Protein AF-A0A364JV86-F1 (afdb_monomer_lite)

Sequence (78 aa):
MQSGHCRIVIDGIEAGEVEYKYDARGHGLLWGEPSTLEEAWHSEEVSLVINQQQQNIIVNSVTGSHPAQFAFKTFPLS

Organism: NCBI:txid1293442

pLDDT: mean 91.67, std 10.77, range [47.78, 98.38]

Secondary structure (DSSP, 8-state):
-EEEEEEEEETTEEEEEEEEEE-TTSEEEEES-HHHHHHHHH-S-EEEEETTEEEEEEEEEEETTEEEEEEESS----

Foldseek 3Di:
DDWDKWFKAFPNHGPGIWIWDDDPQQKIFIGDDLVSLVRLQVGPWMWTCDPNDTFTKHFPDDDPVGTTIIGTPDDDDD

Radius of gyration: 11.16 Å; chains: 1; bounding box: 31×21×25 Å

Structure (mmCIF, N/CA/C/O backbone):
data_AF-A0A364JV86-F1
#
_entry.id   AF-A0A364JV86-F1
#
loop_
_atom_site.group_PDB
_atom_site.id
_atom_site.type_symbol
_atom_site.label_atom_id
_atom_site.label_alt_id
_atom_site.label_comp_id
_atom_site.label_asym_id
_atom_site.label_entity_id
_atom_site.label_seq_id
_atom_site.p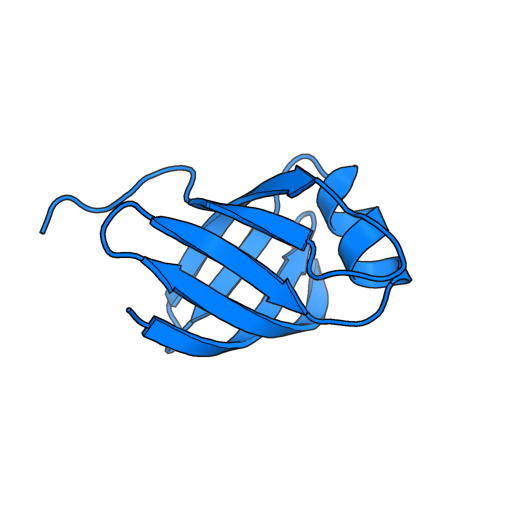dbx_PDB_ins_code
_atom_site.Cartn_x
_atom_site.Cartn_y
_atom_site.Cartn_z
_atom_site.occupancy
_atom_site.B_iso_or_equiv
_atom_site.auth_seq_id
_atom_site.auth_comp_id
_atom_site.auth_asym_id
_atom_site.auth_atom_id
_atom_site.pdbx_PDB_model_num
ATOM 1 N N . MET A 1 1 ? -17.635 0.820 -5.880 1.00 84.12 1 MET A N 1
ATOM 2 C CA . MET A 1 1 ? -16.176 0.886 -6.116 1.00 84.12 1 MET A CA 1
ATOM 3 C C . MET A 1 1 ? -15.711 2.261 -5.697 1.00 84.12 1 MET A C 1
ATOM 5 O O . MET A 1 1 ? -16.436 3.211 -5.967 1.00 84.12 1 MET A O 1
ATOM 9 N N . GLN A 1 2 ? -14.555 2.355 -5.050 1.00 93.19 2 GLN A N 1
ATOM 10 C CA . GLN A 1 2 ? -13.945 3.621 -4.645 1.00 93.19 2 GLN A CA 1
ATOM 11 C C . GLN A 1 2 ? -12.557 3.732 -5.278 1.00 93.19 2 GLN A C 1
ATOM 13 O O . GLN A 1 2 ? -11.853 2.728 -5.382 1.00 93.19 2 GLN A O 1
ATOM 18 N N . SER A 1 3 ? -12.192 4.927 -5.734 1.00 97.00 3 SER A N 1
ATOM 19 C CA . SER A 1 3 ? -10.896 5.212 -6.352 1.00 97.00 3 SER A CA 1
ATOM 20 C C . SER A 1 3 ? -10.473 6.653 -6.109 1.00 97.00 3 SER A C 1
ATOM 22 O O . SER A 1 3 ? -11.318 7.511 -5.850 1.00 97.00 3 SER A O 1
ATOM 24 N N . GLY A 1 4 ? -9.181 6.920 -6.240 1.00 97.44 4 GLY A N 1
ATOM 25 C CA . GLY A 1 4 ? -8.605 8.255 -6.136 1.00 97.44 4 GLY A CA 1
ATOM 26 C C . GLY A 1 4 ? -7.109 8.184 -5.871 1.00 97.44 4 GLY A C 1
ATOM 27 O O . GLY A 1 4 ? -6.503 7.128 -6.029 1.00 97.44 4 GLY A O 1
ATOM 28 N N . HIS A 1 5 ? -6.542 9.297 -5.421 1.00 98.00 5 HIS A N 1
ATOM 29 C CA . HIS A 1 5 ? -5.161 9.353 -4.955 1.00 98.00 5 HIS A CA 1
ATOM 30 C C . HIS A 1 5 ? -5.107 9.393 -3.429 1.00 98.00 5 HIS A C 1
ATOM 32 O O . HIS A 1 5 ? -6.006 9.927 -2.769 1.00 98.00 5 HIS A O 1
ATOM 38 N N . CYS A 1 6 ? -4.072 8.793 -2.857 1.00 97.69 6 CYS A N 1
ATOM 39 C CA . CYS A 1 6 ? -3.811 8.815 -1.426 1.00 97.69 6 CYS A CA 1
ATOM 40 C C . CYS A 1 6 ? -2.315 8.724 -1.143 1.00 97.69 6 CYS A C 1
ATOM 42 O O . CYS A 1 6 ? -1.533 8.305 -1.993 1.00 97.69 6 CYS A O 1
ATOM 44 N N . ARG A 1 7 ? -1.929 9.044 0.092 1.00 98.06 7 ARG A N 1
ATOM 45 C CA . ARG A 1 7 ? -0.565 8.796 0.562 1.00 98.06 7 ARG A CA 1
ATOM 46 C C . ARG A 1 7 ? -0.404 7.333 0.957 1.00 98.06 7 ARG A C 1
ATOM 48 O O . ARG A 1 7 ? -1.315 6.769 1.569 1.00 98.06 7 ARG A O 1
ATOM 55 N N . ILE A 1 8 ? 0.746 6.752 0.641 1.00 98.19 8 ILE A N 1
ATOM 56 C CA . ILE A 1 8 ? 1.163 5.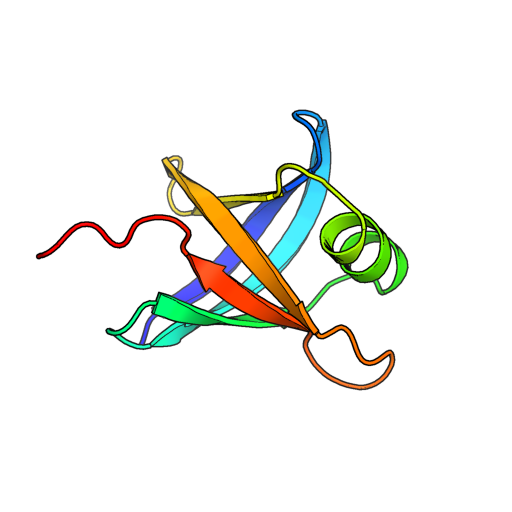434 1.118 1.00 98.19 8 ILE A CA 1
ATOM 57 C C . ILE A 1 8 ? 2.206 5.604 2.225 1.00 98.19 8 ILE A C 1
ATOM 59 O O . ILE A 1 8 ? 3.136 6.403 2.115 1.00 98.19 8 ILE A O 1
ATOM 63 N N . VAL A 1 9 ? 2.015 4.866 3.312 1.00 98.38 9 VAL A N 1
ATOM 64 C CA . VAL A 1 9 ? 2.919 4.817 4.460 1.00 98.38 9 VAL A CA 1
ATOM 65 C C . VAL A 1 9 ? 3.436 3.389 4.574 1.00 98.38 9 VAL A C 1
ATOM 67 O O . VAL A 1 9 ? 2.633 2.456 4.623 1.00 98.38 9 VAL A O 1
ATOM 70 N N . ILE A 1 10 ? 4.755 3.233 4.596 1.00 97.94 10 ILE A N 1
ATOM 71 C CA . ILE A 1 10 ? 5.461 1.952 4.642 1.00 97.94 10 ILE A CA 1
ATOM 72 C C . ILE A 1 10 ? 6.330 1.959 5.898 1.00 97.94 10 ILE A C 1
ATOM 74 O O . ILE A 1 10 ? 7.103 2.893 6.101 1.00 97.94 10 ILE A O 1
ATOM 78 N N . ASP A 1 11 ? 6.131 0.985 6.786 1.00 96.69 11 ASP A N 1
ATOM 79 C CA . ASP A 1 11 ? 6.831 0.866 8.074 1.00 96.69 11 ASP A CA 1
ATOM 80 C C . ASP A 1 11 ? 6.844 2.179 8.890 1.00 96.69 11 ASP A C 1
ATOM 82 O O . ASP A 1 11 ? 7.823 2.557 9.535 1.00 96.69 11 ASP A O 1
ATOM 86 N N . GLY A 1 12 ? 5.725 2.911 8.843 1.00 95.69 12 GLY A N 1
ATOM 87 C CA . GLY A 1 12 ? 5.534 4.183 9.548 1.00 95.69 12 GLY A CA 1
ATOM 88 C C . GLY A 1 12 ? 6.111 5.423 8.850 1.00 95.69 12 GLY A C 1
ATOM 89 O O . GLY A 1 12 ? 5.975 6.525 9.383 1.00 95.69 12 GLY A O 1
ATOM 90 N N . ILE A 1 13 ? 6.709 5.282 7.664 1.00 97.12 13 ILE A N 1
ATOM 91 C CA . ILE A 1 13 ? 7.295 6.377 6.880 1.00 97.12 13 ILE A CA 1
ATOM 92 C C . ILE A 1 13 ? 6.415 6.677 5.663 1.00 97.12 13 ILE A C 1
ATOM 94 O O . ILE A 1 13 ? 6.000 5.775 4.942 1.00 97.12 13 ILE A O 1
ATOM 98 N N . GLU A 1 14 ? 6.117 7.955 5.417 1.00 97.06 14 GLU A N 1
ATOM 99 C CA . GLU A 1 14 ? 5.427 8.369 4.191 1.00 97.06 14 GLU A CA 1
ATOM 100 C C . GLU A 1 14 ? 6.337 8.135 2.976 1.00 97.06 14 GLU A C 1
ATOM 102 O O . GLU A 1 14 ? 7.356 8.807 2.824 1.00 97.06 14 GLU A O 1
ATOM 107 N N . ALA A 1 15 ? 5.964 7.177 2.126 1.00 96.56 15 ALA A N 1
ATOM 108 C CA . ALA A 1 15 ? 6.767 6.743 0.983 1.00 96.56 15 ALA A CA 1
ATOM 109 C C . ALA A 1 15 ? 6.358 7.421 -0.338 1.00 96.56 15 ALA A C 1
ATOM 111 O O . ALA A 1 15 ? 7.096 7.357 -1.319 1.00 96.56 15 ALA A O 1
ATOM 112 N N . GLY A 1 16 ? 5.194 8.083 -0.374 1.00 95.56 16 GLY A N 1
ATOM 113 C CA . GLY A 1 16 ? 4.754 8.884 -1.517 1.00 95.56 16 GLY A CA 1
ATOM 114 C C . GLY A 1 16 ? 3.240 8.919 -1.713 1.00 95.56 16 GLY A C 1
ATOM 115 O O . GLY A 1 16 ? 2.462 8.615 -0.805 1.00 95.56 16 GLY A O 1
ATOM 116 N N . GLU A 1 17 ? 2.826 9.286 -2.926 1.00 97.31 17 GLU A N 1
ATOM 117 C CA . GLU A 1 17 ? 1.433 9.272 -3.377 1.00 97.31 17 GLU A CA 1
ATOM 118 C C . GLU A 1 17 ? 1.203 8.123 -4.367 1.00 97.31 17 GLU A C 1
ATOM 120 O O . GLU A 1 17 ? 2.051 7.825 -5.208 1.00 97.31 17 GLU A O 1
ATOM 125 N N . VAL A 1 18 ? 0.047 7.473 -4.259 1.00 97.44 18 VAL A N 1
ATOM 126 C CA . VAL A 1 18 ? -0.387 6.369 -5.121 1.00 97.44 18 VAL A CA 1
ATOM 127 C C . VAL A 1 18 ? -1.829 6.593 -5.567 1.00 97.44 18 VAL A C 1
ATOM 129 O O . VAL A 1 18 ? -2.638 7.178 -4.843 1.00 97.44 18 VAL A O 1
ATOM 132 N N . GLU A 1 19 ? -2.176 6.110 -6.754 1.00 97.94 19 GLU A N 1
ATOM 133 C CA . GLU A 1 19 ? -3.568 5.922 -7.158 1.00 97.94 19 GLU A CA 1
ATOM 134 C C . GLU A 1 19 ? -4.068 4.578 -6.625 1.00 97.94 19 GLU A C 1
ATOM 136 O O . GLU A 1 19 ? -3.356 3.573 -6.663 1.00 97.94 19 GLU A O 1
ATOM 141 N N . TYR A 1 20 ? -5.311 4.539 -6.161 1.00 97.19 20 TYR A N 1
ATOM 142 C CA . TYR A 1 20 ? -5.957 3.317 -5.709 1.00 97.19 20 TYR A CA 1
ATOM 143 C C . TYR A 1 20 ? -7.318 3.124 -6.373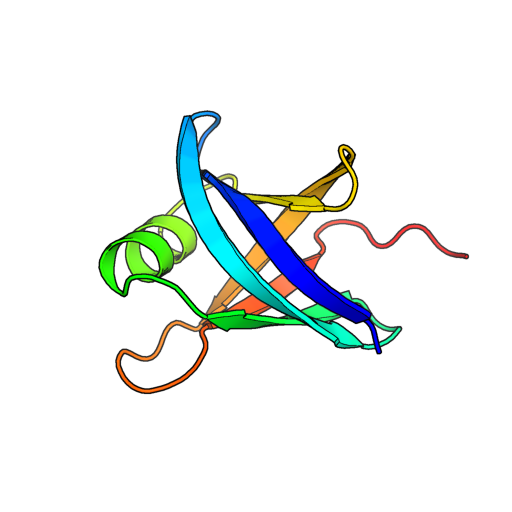 1.00 97.19 20 TYR A C 1
ATOM 145 O O . TYR A 1 20 ? -8.026 4.075 -6.715 1.00 97.19 20 TYR A O 1
ATOM 153 N N . LYS A 1 21 ? -7.736 1.861 -6.475 1.00 97.50 21 LYS A N 1
ATOM 154 C CA . LYS A 1 21 ? -9.108 1.465 -6.811 1.00 97.50 21 LYS A CA 1
ATOM 155 C C . LYS A 1 21 ? -9.459 0.174 -6.089 1.00 97.50 21 LYS A C 1
ATOM 157 O O . LYS A 1 21 ? -8.754 -0.810 -6.271 1.00 97.50 21 LYS A O 1
ATOM 162 N N . TYR A 1 22 ? -10.552 0.142 -5.328 1.00 95.69 22 TYR A N 1
ATOM 163 C CA . TYR A 1 22 ? -11.004 -1.072 -4.637 1.00 95.69 22 TYR A CA 1
ATOM 164 C C . TYR A 1 22 ? -12.522 -1.298 -4.712 1.00 95.69 22 TYR A C 1
ATOM 166 O O . TYR A 1 22 ? -13.324 -0.391 -4.989 1.00 95.69 22 TYR A O 1
ATOM 174 N N . ASP A 1 23 ? -12.921 -2.552 -4.515 1.00 94.62 23 ASP A N 1
ATOM 175 C CA . ASP A 1 23 ? -14.310 -3.004 -4.508 1.00 94.62 23 ASP A CA 1
ATOM 176 C C . ASP A 1 23 ? -14.924 -3.037 -3.095 1.00 94.62 23 ASP A C 1
ATOM 178 O O . ASP A 1 23 ? -14.269 -2.781 -2.093 1.00 94.62 23 ASP A O 1
ATOM 182 N N . ALA A 1 24 ? -16.214 -3.360 -2.990 1.00 89.19 24 ALA A N 1
ATOM 183 C CA . ALA A 1 24 ? -16.891 -3.406 -1.690 1.00 89.19 24 ALA A CA 1
ATOM 184 C C . ALA A 1 24 ? -16.375 -4.515 -0.747 1.00 89.19 24 ALA A C 1
ATOM 186 O O . ALA A 1 24 ? -16.766 -4.542 0.414 1.00 89.19 24 ALA A O 1
ATOM 187 N N . ARG A 1 25 ? -15.534 -5.438 -1.233 1.00 90.25 25 ARG A N 1
ATOM 188 C CA . ARG A 1 25 ? -14.913 -6.508 -0.439 1.00 90.25 25 ARG A CA 1
ATOM 189 C C . ARG A 1 25 ? -13.538 -6.104 0.091 1.00 90.25 25 ARG A C 1
ATOM 191 O O . ARG A 1 25 ? -12.945 -6.864 0.847 1.00 90.25 25 ARG A O 1
ATOM 198 N N . GLY A 1 26 ? -13.023 -4.950 -0.331 1.00 92.31 26 GLY A N 1
ATOM 199 C CA . GLY A 1 26 ? -11.711 -4.463 0.069 1.00 92.31 26 GLY A CA 1
ATOM 200 C C . GLY A 1 26 ? -10.551 -4.942 -0.765 1.00 92.31 26 GLY A C 1
ATOM 201 O O . GLY A 1 26 ? -9.412 -4.743 -0.356 1.00 92.31 26 GLY A O 1
ATOM 202 N N . HIS A 1 27 ? -10.824 -5.560 -1.909 1.00 95.06 27 HIS A N 1
ATOM 203 C CA . HIS A 1 27 ? -9.793 -5.969 -2.844 1.00 95.06 27 HIS A CA 1
ATOM 204 C C . HIS A 1 27 ? -9.565 -4.836 -3.834 1.00 95.06 27 HIS A C 1
ATOM 206 O O . HIS A 1 27 ? -10.522 -4.251 -4.356 1.00 95.06 27 HIS A O 1
ATOM 212 N N . GLY A 1 28 ? -8.302 -4.517 -4.092 1.00 95.19 28 GLY A N 1
ATOM 213 C CA . GLY A 1 28 ? -7.960 -3.366 -4.903 1.00 95.19 28 GLY A CA 1
ATOM 214 C C . GLY A 1 28 ? -6.663 -3.479 -5.677 1.00 95.19 28 GLY A C 1
ATOM 215 O O . GLY A 1 28 ? -5.945 -4.478 -5.639 1.00 95.19 28 GLY A O 1
ATOM 216 N N . LEU A 1 29 ? -6.414 -2.406 -6.413 1.00 97.12 29 LEU A N 1
ATOM 217 C CA . LEU A 1 29 ? -5.261 -2.169 -7.261 1.00 97.12 29 LEU A CA 1
ATOM 218 C C . LEU A 1 29 ? -4.614 -0.839 -6.859 1.00 97.12 29 LEU A C 1
ATOM 220 O O . LEU A 1 29 ? -5.332 0.129 -6.591 1.00 97.12 29 LEU A O 1
ATOM 224 N N . LEU A 1 30 ? -3.284 -0.818 -6.821 1.00 96.81 30 LEU A N 1
ATOM 225 C CA . LEU A 1 30 ? -2.442 0.346 -6.561 1.00 96.81 30 LEU A CA 1
ATOM 226 C C . LEU A 1 30 ? -1.577 0.657 -7.779 1.00 96.81 30 LEU A C 1
ATOM 228 O O . LEU A 1 30 ? -0.918 -0.234 -8.317 1.00 96.81 30 LEU A O 1
ATOM 232 N N . TRP A 1 31 ? -1.533 1.926 -8.166 1.00 96.69 31 TRP A N 1
ATOM 233 C CA . TRP A 1 31 ? -0.593 2.454 -9.149 1.00 96.69 31 TRP A CA 1
ATOM 234 C C . TRP A 1 31 ? 0.289 3.504 -8.481 1.00 96.69 31 TRP A C 1
ATOM 236 O O . TRP A 1 31 ? -0.193 4.346 -7.727 1.00 96.69 31 TRP A O 1
ATOM 246 N N . GLY A 1 32 ? 1.582 3.462 -8.767 1.00 94.62 32 GLY A N 1
ATOM 247 C CA . GLY A 1 32 ? 2.569 4.365 -8.194 1.00 94.62 32 GLY A CA 1
ATOM 248 C C . GLY A 1 32 ? 3.950 4.072 -8.756 1.00 94.62 32 GLY A C 1
ATOM 249 O O . GLY A 1 32 ? 4.089 3.269 -9.682 1.00 94.62 32 GLY A O 1
ATOM 250 N N . GLU A 1 33 ? 4.961 4.712 -8.180 1.00 94.00 33 GLU A N 1
ATOM 251 C CA . GLU A 1 33 ? 6.352 4.458 -8.544 1.00 94.00 33 GLU A CA 1
ATOM 252 C C . GLU A 1 33 ? 6.720 2.983 -8.301 1.00 94.00 33 GLU A C 1
ATOM 254 O O . GLU A 1 33 ? 6.426 2.453 -7.222 1.00 94.00 33 GLU A O 1
ATOM 259 N N . PRO A 1 34 ? 7.377 2.303 -9.263 1.00 92.50 34 PRO A N 1
ATOM 260 C CA . PRO A 1 34 ? 7.727 0.891 -9.126 1.00 92.50 34 PRO A CA 1
ATOM 261 C C . PRO A 1 34 ? 8.504 0.581 -7.845 1.00 92.50 34 PRO A C 1
ATOM 263 O O . PRO A 1 34 ? 8.187 -0.394 -7.171 1.00 92.50 34 PRO A O 1
ATOM 266 N N . SER A 1 35 ? 9.450 1.443 -7.460 1.00 93.19 35 SER A N 1
ATOM 267 C CA . SER A 1 35 ? 10.235 1.272 -6.233 1.00 93.19 35 SER A CA 1
ATOM 268 C C . SER A 1 35 ? 9.375 1.323 -4.971 1.00 93.19 35 SER A C 1
ATOM 270 O O . SER A 1 35 ? 9.580 0.522 -4.068 1.00 93.19 35 SER A O 1
ATOM 272 N N . THR A 1 36 ? 8.383 2.216 -4.918 1.00 95.12 36 THR A N 1
ATOM 273 C CA . THR A 1 36 ? 7.463 2.328 -3.777 1.00 95.12 36 THR A CA 1
ATOM 274 C C . THR A 1 36 ? 6.566 1.097 -3.671 1.00 95.12 36 THR A C 1
ATOM 276 O O . THR A 1 36 ? 6.300 0.613 -2.573 1.00 95.12 36 THR A O 1
ATOM 279 N N . LEU A 1 37 ? 6.098 0.566 -4.806 1.00 95.31 37 LEU A N 1
ATOM 280 C CA . LEU A 1 37 ? 5.287 -0.652 -4.823 1.00 95.31 37 LEU A CA 1
ATOM 281 C C . LEU A 1 37 ? 6.114 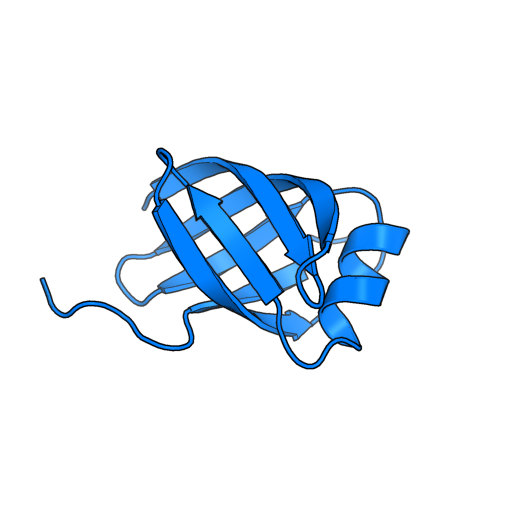-1.882 -4.423 1.00 95.31 37 LEU A C 1
ATOM 283 O O . LEU A 1 37 ? 5.631 -2.699 -3.641 1.00 95.31 37 LEU A O 1
ATOM 287 N N . GLU A 1 38 ? 7.349 -2.001 -4.916 1.00 94.75 38 GLU A N 1
ATOM 288 C CA . GLU A 1 38 ? 8.285 -3.063 -4.524 1.00 94.75 38 GLU A CA 1
ATOM 289 C C . GLU A 1 38 ? 8.614 -3.010 -3.027 1.00 94.75 38 GLU A C 1
ATOM 291 O O . GLU A 1 38 ? 8.549 -4.036 -2.352 1.00 94.75 38 GLU A O 1
ATOM 296 N N . GLU A 1 39 ? 8.892 -1.825 -2.482 1.00 95.19 39 GLU A N 1
ATOM 297 C CA . GLU A 1 39 ? 9.132 -1.631 -1.048 1.00 95.19 39 GLU A CA 1
ATOM 298 C C . GLU A 1 39 ? 7.908 -2.039 -0.215 1.00 95.19 39 GLU A C 1
ATOM 300 O O . GLU A 1 39 ? 8.027 -2.823 0.727 1.00 95.19 39 GLU A O 1
ATOM 305 N N . ALA A 1 40 ? 6.709 -1.603 -0.615 1.00 96.06 40 ALA A N 1
ATOM 306 C CA . ALA A 1 40 ? 5.464 -1.952 0.066 1.00 96.06 40 ALA A CA 1
ATOM 307 C C . ALA A 1 40 ? 5.201 -3.467 0.069 1.00 96.06 40 ALA A C 1
ATOM 309 O O . ALA A 1 40 ? 4.630 -4.004 1.013 1.00 96.06 40 ALA A O 1
ATOM 310 N N . TRP A 1 41 ? 5.618 -4.186 -0.973 1.00 95.62 41 TRP A N 1
ATOM 311 C CA . TRP A 1 41 ? 5.455 -5.638 -1.034 1.00 95.62 41 TRP A CA 1
ATOM 312 C C . TRP A 1 41 ? 6.379 -6.400 -0.081 1.00 95.62 41 TRP A C 1
ATOM 314 O O . TRP A 1 41 ? 6.010 -7.471 0.401 1.00 95.62 41 TRP A O 1
ATOM 324 N N . HIS A 1 42 ? 7.556 -5.851 0.213 1.00 95.44 42 HIS A N 1
ATOM 325 C CA . HIS A 1 42 ? 8.530 -6.454 1.124 1.00 95.44 42 HIS A CA 1
ATOM 326 C C . HIS A 1 42 ? 8.396 -5.993 2.584 1.00 95.44 42 HIS A C 1
ATOM 328 O O . HIS A 1 42 ? 9.077 -6.538 3.451 1.00 95.44 42 HIS A O 1
ATOM 334 N N . SER A 1 43 ? 7.525 -5.023 2.851 1.00 95.69 43 SER A N 1
ATOM 335 C CA . S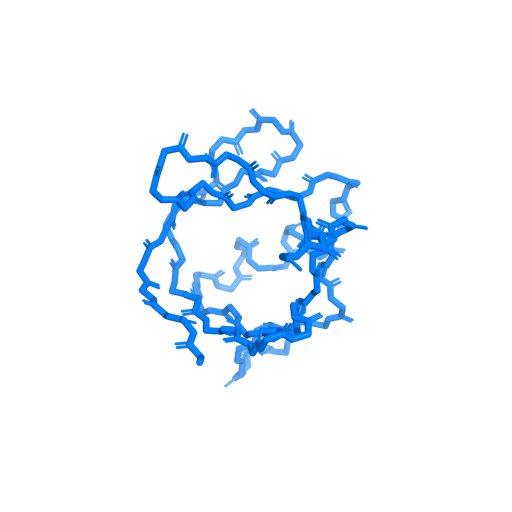ER A 1 43 ? 7.314 -4.411 4.162 1.00 95.69 43 SER A CA 1
ATOM 336 C C . SER A 1 43 ? 6.390 -5.228 5.080 1.00 95.69 43 SER A C 1
ATOM 338 O O . SER A 1 43 ? 5.524 -5.983 4.628 1.00 95.69 43 SER A O 1
ATOM 340 N N . GLU A 1 44 ? 6.553 -5.062 6.396 1.00 93.00 44 GLU A N 1
ATOM 341 C CA . GLU A 1 44 ? 5.679 -5.676 7.405 1.00 93.00 44 GLU A CA 1
ATOM 342 C C . GLU A 1 44 ? 4.353 -4.903 7.548 1.00 93.00 44 GLU A C 1
ATOM 344 O O . GLU A 1 44 ? 3.264 -5.485 7.736 1.00 93.00 44 GLU A O 1
ATOM 349 N N . GLU A 1 45 ? 4.423 -3.574 7.431 1.00 95.75 45 GLU A N 1
ATOM 350 C CA . GLU A 1 45 ? 3.290 -2.678 7.596 1.00 95.75 45 GLU A CA 1
ATOM 351 C C . GLU A 1 45 ? 3.147 -1.690 6.440 1.00 95.75 45 GLU A C 1
ATOM 353 O O . GLU A 1 45 ? 3.927 -0.759 6.271 1.00 95.75 45 GLU A O 1
ATOM 358 N N . VAL A 1 46 ? 2.039 -1.829 5.711 1.00 97.81 46 VAL A N 1
ATOM 359 C CA . VAL A 1 46 ? 1.638 -0.879 4.677 1.00 97.81 46 VAL A CA 1
ATOM 360 C C . VAL A 1 46 ? 0.278 -0.297 5.019 1.00 97.81 46 VAL A C 1
ATOM 362 O O . VAL A 1 46 ? -0.672 -1.026 5.326 1.00 97.81 46 VAL A O 1
ATOM 365 N N . SER A 1 47 ? 0.174 1.024 4.930 1.00 97.81 47 SER A N 1
ATOM 366 C CA . SER A 1 47 ? -1.063 1.762 5.147 1.00 97.81 47 SER A CA 1
ATOM 367 C C . SER A 1 47 ? -1.339 2.750 4.021 1.00 97.81 47 SER A C 1
ATOM 369 O O . SER A 1 47 ? -0.435 3.409 3.514 1.00 97.81 47 SER A O 1
ATOM 371 N N . LEU A 1 48 ? -2.614 2.905 3.674 1.00 97.44 48 LEU A N 1
ATOM 372 C CA . LEU A 1 48 ? -3.101 3.970 2.801 1.00 97.44 48 LEU A CA 1
ATOM 373 C C . LEU A 1 48 ? -3.782 5.045 3.646 1.00 97.44 48 LEU A C 1
ATOM 375 O O . LEU A 1 48 ? -4.613 4.726 4.497 1.00 97.44 48 LEU A O 1
ATOM 379 N N . VAL A 1 49 ? -3.474 6.318 3.402 1.00 97.06 49 VAL A N 1
ATOM 380 C CA . VAL A 1 49 ? -4.148 7.447 4.061 1.00 97.06 49 VAL A CA 1
ATOM 381 C C . VAL A 1 49 ? -5.212 8.021 3.132 1.00 97.06 49 VAL A C 1
ATOM 383 O O . VAL A 1 49 ? -4.951 8.928 2.340 1.00 97.06 49 VAL A O 1
ATOM 386 N N . ILE A 1 50 ? -6.427 7.489 3.231 1.00 94.88 50 ILE A N 1
ATOM 387 C CA . ILE A 1 50 ? -7.572 7.833 2.382 1.00 94.88 50 ILE A CA 1
ATOM 388 C C . ILE A 1 50 ? -8.515 8.733 3.179 1.00 94.88 50 ILE A C 1
ATOM 390 O O . ILE A 1 50 ? -8.956 8.360 4.260 1.00 94.88 50 ILE A O 1
ATOM 394 N N . ASN A 1 51 ? -8.841 9.923 2.665 1.00 92.38 51 ASN A N 1
ATOM 395 C CA . ASN A 1 51 ? -9.716 10.888 3.352 1.00 92.38 51 ASN A CA 1
ATOM 396 C C . ASN A 1 51 ? -9.279 11.180 4.804 1.00 92.38 51 ASN A C 1
ATOM 398 O O . ASN A 1 51 ? -10.108 11.244 5.706 1.00 92.38 51 ASN A O 1
ATOM 402 N N . GLN A 1 52 ? -7.967 11.336 5.027 1.00 91.88 52 GLN A N 1
ATOM 403 C CA . GLN A 1 52 ? -7.349 11.542 6.352 1.00 91.88 52 GLN A CA 1
ATOM 404 C C . GLN A 1 52 ? -7.488 10.354 7.325 1.00 91.88 52 GLN A C 1
ATOM 406 O O . GLN A 1 52 ? -7.124 10.477 8.491 1.00 91.88 52 GLN A O 1
ATOM 411 N N . GLN A 1 53 ? -7.962 9.197 6.858 1.00 94.12 53 GLN A N 1
ATOM 412 C CA . GLN A 1 53 ? -8.029 7.964 7.634 1.00 94.12 53 GLN A CA 1
ATOM 413 C C . GLN A 1 53 ? -6.946 6.997 7.172 1.00 94.12 53 GLN A C 1
ATOM 415 O O . GLN A 1 53 ? -6.825 6.709 5.982 1.00 94.12 53 GLN A O 1
ATOM 420 N N . GLN A 1 54 ? -6.171 6.487 8.124 1.00 94.94 54 GLN A N 1
ATOM 421 C CA . GLN A 1 54 ? -5.181 5.456 7.858 1.00 94.94 54 GLN A CA 1
ATOM 422 C C . GLN A 1 54 ? -5.857 4.084 7.819 1.00 94.94 54 GLN A C 1
ATOM 424 O O . GLN A 1 54 ? -6.616 3.727 8.720 1.00 94.94 54 GLN A O 1
ATOM 429 N N . GLN A 1 55 ? -5.599 3.335 6.753 1.00 94.75 55 GLN A N 1
ATOM 430 C CA . GLN A 1 55 ? -6.199 2.039 6.480 1.00 94.75 55 GLN A CA 1
ATOM 431 C C . GLN A 1 55 ? -5.094 1.041 6.139 1.00 94.75 55 GLN A C 1
ATOM 433 O O . GLN A 1 55 ? -4.379 1.214 5.150 1.00 94.75 55 GLN A O 1
ATOM 438 N N . ASN A 1 56 ? -4.963 -0.012 6.939 1.00 96.19 56 ASN A N 1
ATOM 439 C CA . ASN A 1 56 ? -3.882 -0.977 6.768 1.00 96.19 56 ASN A CA 1
ATOM 440 C C . ASN A 1 56 ? -4.206 -1.948 5.632 1.00 96.19 56 ASN A C 1
ATOM 442 O O . ASN A 1 56 ? -5.319 -2.478 5.558 1.00 96.19 56 ASN A O 1
ATOM 446 N N . ILE A 1 57 ? -3.220 -2.230 4.787 1.00 96.75 57 ILE A N 1
ATOM 447 C CA . ILE A 1 57 ? -3.349 -3.123 3.636 1.00 96.75 57 ILE A CA 1
ATOM 448 C C . ILE A 1 57 ? -2.288 -4.226 3.651 1.00 96.75 57 ILE A C 1
ATOM 450 O O . ILE A 1 57 ? -1.305 -4.175 4.387 1.00 96.75 57 ILE A O 1
ATOM 454 N N . ILE A 1 58 ? -2.518 -5.242 2.831 1.00 96.06 58 ILE A N 1
ATOM 455 C CA . ILE A 1 58 ? -1.558 -6.267 2.436 1.00 96.06 58 ILE A CA 1
ATOM 456 C C . ILE A 1 58 ? -1.397 -6.135 0.929 1.00 96.06 58 ILE A C 1
ATOM 458 O O . ILE A 1 58 ? -2.382 -6.254 0.196 1.00 96.06 58 ILE A O 1
ATOM 462 N N . VAL A 1 59 ? -0.173 -5.889 0.472 1.00 95.88 59 VAL A N 1
ATOM 463 C CA . VAL A 1 59 ? 0.165 -5.931 -0.952 1.00 95.88 59 VAL A CA 1
ATOM 464 C C . VAL A 1 59 ? 0.405 -7.392 -1.328 1.00 95.88 59 VAL A C 1
ATOM 466 O O . VAL A 1 59 ? 1.328 -8.033 -0.840 1.00 95.88 59 VAL A O 1
ATOM 469 N N . ASN A 1 60 ? -0.471 -7.942 -2.164 1.00 92.31 60 ASN A N 1
ATOM 470 C CA . ASN A 1 60 ? -0.491 -9.363 -2.515 1.00 92.31 60 ASN A CA 1
ATOM 471 C C . ASN A 1 60 ? 0.394 -9.681 -3.724 1.00 92.31 60 ASN A C 1
ATOM 473 O O . ASN A 1 60 ? 0.862 -10.807 -3.871 1.00 92.31 60 ASN A O 1
ATOM 477 N N . SER A 1 61 ? 0.578 -8.715 -4.624 1.00 90.81 61 SER A N 1
ATOM 478 C CA . SER A 1 61 ? 1.464 -8.860 -5.777 1.00 90.81 61 SER A CA 1
ATOM 479 C C . SER A 1 61 ? 1.909 -7.507 -6.306 1.00 90.81 61 SER A C 1
ATOM 481 O O . SER A 1 61 ? 1.135 -6.550 -6.303 1.00 90.81 61 SER A O 1
ATOM 483 N N . VAL A 1 62 ? 3.137 -7.465 -6.818 1.00 86.75 62 VAL A N 1
ATOM 484 C CA . VAL A 1 62 ? 3.681 -6.365 -7.616 1.00 86.75 62 VAL A CA 1
ATOM 485 C C . VAL A 1 62 ? 4.188 -6.965 -8.913 1.00 86.75 62 VAL A C 1
ATOM 487 O O . VAL A 1 62 ? 4.937 -7.940 -8.917 1.00 86.75 62 VAL A O 1
ATOM 490 N N . THR A 1 63 ? 3.765 -6.400 -10.033 1.00 78.31 63 THR A N 1
ATOM 491 C CA . THR A 1 63 ? 4.281 -6.775 -11.348 1.00 78.31 63 THR A CA 1
ATOM 492 C C . THR A 1 63 ? 4.693 -5.489 -12.037 1.00 78.31 63 THR A C 1
ATOM 494 O O . THR A 1 63 ? 3.837 -4.638 -12.235 1.00 78.31 63 THR A O 1
ATOM 497 N N . GLY A 1 64 ? 5.964 -5.331 -12.412 1.00 68.19 64 GLY A N 1
ATOM 498 C CA . GLY A 1 64 ? 6.536 -4.046 -12.858 1.00 68.19 64 GLY A CA 1
ATOM 499 C C . GLY A 1 64 ? 5.886 -3.363 -14.077 1.00 68.19 64 GLY A C 1
ATOM 500 O O . GLY A 1 64 ? 6.319 -2.287 -14.469 1.00 68.19 64 GLY A O 1
ATOM 501 N N . SER A 1 65 ? 4.861 -3.961 -14.690 1.00 73.06 65 SER A N 1
ATOM 502 C CA . SER A 1 65 ? 4.072 -3.391 -15.791 1.00 73.06 65 SER A CA 1
ATOM 503 C C . SER A 1 65 ? 2.571 -3.238 -15.499 1.00 73.06 65 SER A C 1
ATOM 505 O O . SER A 1 65 ? 1.847 -2.721 -16.347 1.00 73.06 65 SER A O 1
ATOM 507 N N . HIS A 1 66 ? 2.083 -3.671 -14.332 1.00 80.69 66 HIS A N 1
ATOM 508 C CA . HIS A 1 66 ? 0.667 -3.592 -13.952 1.00 80.69 66 HIS A CA 1
ATOM 509 C C . HIS A 1 66 ? 0.518 -3.058 -12.522 1.00 80.69 66 HIS A C 1
ATOM 511 O O . HIS A 1 66 ? 1.463 -3.134 -11.738 1.00 80.69 66 HIS A O 1
ATOM 517 N N . PRO A 1 67 ? -0.666 -2.546 -12.152 1.00 91.25 67 PRO A N 1
ATOM 518 C CA . PRO A 1 67 ? -0.941 -2.183 -10.770 1.00 91.25 67 PRO A CA 1
ATOM 519 C C . PRO A 1 67 ? -0.686 -3.325 -9.789 1.00 91.25 67 PRO A C 1
ATOM 521 O O . PRO A 1 67 ? -1.044 -4.477 -10.052 1.00 91.25 67 PRO A O 1
ATOM 524 N N . ALA A 1 68 ? -0.146 -2.976 -8.626 1.00 96.19 68 ALA A N 1
ATOM 525 C CA . ALA A 1 68 ? 0.010 -3.898 -7.516 1.00 96.19 68 ALA A CA 1
ATOM 526 C C . ALA A 1 68 ? -1.362 -4.262 -6.934 1.00 96.19 68 ALA A C 1
ATOM 528 O O . ALA A 1 68 ? -2.208 -3.393 -6.720 1.00 96.19 68 ALA A O 1
ATOM 529 N N . GLN A 1 69 ? -1.603 -5.543 -6.668 1.00 96.12 69 GLN A N 1
ATOM 530 C CA . GLN A 1 69 ? -2.844 -5.971 -6.022 1.00 96.12 69 GLN A CA 1
ATOM 531 C C . GLN A 1 69 ? -2.722 -5.817 -4.514 1.00 96.12 69 GLN A C 1
ATOM 533 O O . GLN A 1 69 ? -1.709 -6.206 -3.934 1.00 96.12 69 GLN A O 1
ATOM 538 N N . PHE A 1 70 ? -3.781 -5.350 -3.862 1.00 96.44 70 PHE A N 1
ATOM 539 C CA . PHE A 1 70 ? -3.834 -5.276 -2.407 1.00 96.44 70 PHE A CA 1
ATOM 540 C C . PHE A 1 70 ? -5.195 -5.691 -1.849 1.00 96.44 70 PHE A C 1
ATOM 542 O O . PHE A 1 70 ? -6.197 -5.747 -2.567 1.00 96.44 70 PHE A O 1
ATOM 549 N N . ALA A 1 71 ? -5.225 -5.971 -0.550 1.00 96.06 71 ALA A N 1
ATOM 550 C CA . ALA A 1 71 ? -6.447 -6.094 0.234 1.00 96.06 71 ALA A CA 1
ATOM 551 C C . ALA A 1 71 ? -6.284 -5.379 1.580 1.00 96.06 71 ALA A C 1
ATOM 553 O O . ALA A 1 71 ? -5.180 -5.323 2.112 1.00 96.06 71 ALA A O 1
ATOM 554 N N . PHE A 1 72 ? -7.355 -4.837 2.155 1.00 94.44 72 PHE A N 1
ATOM 555 C CA . PHE A 1 72 ? -7.286 -4.252 3.501 1.00 94.44 72 PHE A CA 1
ATOM 556 C C . PHE A 1 72 ? -7.175 -5.342 4.585 1.00 94.44 72 PHE A C 1
ATOM 558 O O . PHE A 1 72 ? -7.866 -6.358 4.512 1.00 94.44 72 PHE A O 1
ATOM 565 N N . LYS A 1 73 ? -6.334 -5.128 5.612 1.00 89.12 73 LYS A N 1
ATOM 566 C CA . LYS A 1 73 ? -6.114 -6.079 6.730 1.00 89.12 73 LYS A CA 1
ATOM 567 C C . LYS A 1 73 ? -7.380 -6.284 7.567 1.00 89.12 73 LYS A C 1
ATOM 569 O O . LYS A 1 73 ? -7.665 -7.391 8.012 1.00 89.12 73 LYS A O 1
ATOM 574 N N . THR A 1 74 ? -8.147 -5.219 7.769 1.00 79.00 74 THR A N 1
ATOM 575 C CA . THR A 1 74 ? -9.443 -5.253 8.449 1.00 79.00 74 THR A CA 1
ATOM 576 C C . THR A 1 74 ? -10.423 -4.422 7.649 1.00 79.00 74 THR A C 1
ATOM 578 O O . THR A 1 74 ? -10.242 -3.213 7.521 1.00 79.00 74 THR A O 1
ATOM 581 N N . PHE A 1 75 ? -11.464 -5.062 7.122 1.00 58.41 75 PHE A N 1
ATOM 582 C CA . PHE A 1 75 ? -12.592 -4.337 6.559 1.00 58.41 75 PHE A CA 1
ATOM 583 C C . PHE A 1 75 ? -13.530 -3.934 7.696 1.00 58.41 75 PHE A C 1
ATOM 585 O O . PHE A 1 75 ? -14.006 -4.828 8.403 1.00 58.41 75 PHE A O 1
ATOM 592 N N . PRO A 1 76 ? -13.819 -2.639 7.917 1.00 53.50 76 PRO A N 1
ATOM 593 C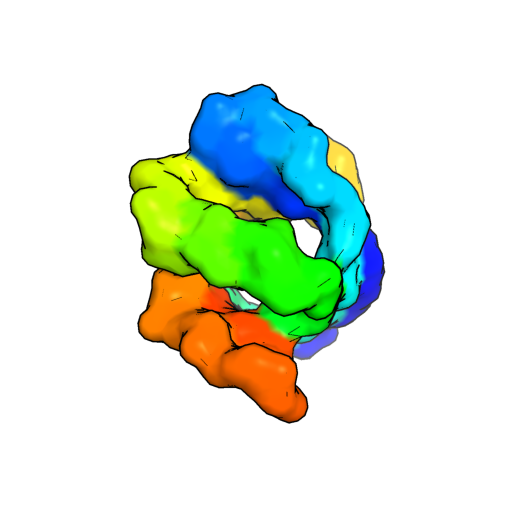 CA . PRO A 1 76 ? -14.956 -2.294 8.749 1.00 53.50 76 PRO A CA 1
ATOM 594 C C . PRO A 1 76 ? -16.206 -2.861 8.066 1.00 53.50 76 PRO A C 1
ATOM 596 O O . PRO A 1 76 ? -16.501 -2.528 6.918 1.00 53.50 76 PRO A O 1
ATOM 599 N N . LEU A 1 77 ? -16.903 -3.770 8.752 1.00 48.50 77 LEU A N 1
ATOM 600 C CA . LEU A 1 77 ? -18.232 -4.206 8.339 1.00 48.50 77 LEU A CA 1
ATOM 601 C C . LEU A 1 77 ? -19.139 -2.972 8.401 1.00 48.50 77 LEU A C 1
ATOM 603 O O . LEU A 1 77 ? -19.343 -2.414 9.478 1.00 48.50 77 LEU A O 1
ATOM 607 N N . SER A 1 78 ? -19.592 -2.522 7.231 1.00 47.78 78 SER A N 1
ATOM 608 C CA . SER A 1 78 ? -20.633 -1.502 7.077 1.00 47.78 78 SER A CA 1
ATOM 609 C C . SER A 1 78 ? -21.961 -1.971 7.650 1.00 47.78 78 SER A C 1
ATOM 611 O O . SER A 1 78 ? -22.299 -3.146 7.367 1.00 47.78 78 SER A O 1
#